Protein AF-A0A1H7IFD7-F1 (afdb_monomer_lite)

Secondary structure (DSSP, 8-state):
------PPPPP--SSHHHHHHHHHHHHHHHHHHHHHHHHHHHHHHHHHHHHHHHHHHHHHTTHHHHHHHHHHHHHHHHHHHHHHHHHT-TTSHHHHHHHHHHHHHHHHHHHHHTT-HHHHHHHHHHHHHH-HHHHHHHHHHHHHHHHHHHHHHGGGGS--------------------------

Foldseek 3Di:
DDDDDDDDDDDPPPPPPVVVVVVVVVVVVVVVVVVVCVVVVVVCVVVVVVVVVVVVVVCVVCLVVVLVVVLVVLLVVLVVLCVVLVVVPCPDPSNVVSNVVSVVSNVVSVVSVVPPVVVVVVVVVVVCVVCVVVVVVVVVVVVVVVVVVVVVVVVVPPPPPPDDDDDDDDDDDDDDDDDDDDDD

Radius of gyration: 36.53 Å; chains: 1; bounding box: 77×126×77 Å

pLDDT: mean 78.89, std 15.13, range [44.62, 97.25]

Sequence (184 aa):
MSVNKTTPPPSSTGQQHSDATASEMASDAKSAATSKASDLKSKAKSEASKLADQARSAADERVEDAKDYATDNIERTVEQIRDAGRQFGDDSYQAQAADYLASNLSQAADMIRRQDLGSLADDLTSFARRNPAVVLGGAALLGFAAARMLKASERSTADVRFESPTAGVSNTPYDRQIDRGYRS

Organism: NCBI:txid188906

Structure (mmCIF, N/CA/C/O backbone):
data_AF-A0A1H7IFD7-F1
#
_entry.id   AF-A0A1H7IFD7-F1
#
loop_
_atom_site.group_PDB
_atom_site.id
_atom_site.type_symbol
_atom_site.label_atom_id
_atom_site.label_alt_id
_atom_site.label_comp_id
_atom_site.label_asym_id
_atom_site.label_entity_id
_atom_site.label_seq_id
_atom_site.pdbx_PDB_ins_code
_atom_site.Cartn_x
_atom_site.Cartn_y
_atom_site.Cartn_z
_atom_site.occupancy
_atom_site.B_iso_or_equiv
_atom_site.auth_seq_id
_atom_site.auth_comp_id
_atom_site.auth_asym_id
_atom_site.auth_atom_id
_atom_site.pdbx_PDB_model_num
ATOM 1 N N . MET A 1 1 ? 6.110 -77.057 47.588 1.00 45.97 1 MET A N 1
ATOM 2 C CA . MET A 1 1 ? 5.807 -75.637 47.873 1.00 45.97 1 MET A CA 1
ATOM 3 C C . MET A 1 1 ? 6.960 -74.788 47.363 1.00 45.97 1 MET A C 1
ATOM 5 O O . MET A 1 1 ? 8.008 -74.783 47.991 1.00 45.97 1 MET A O 1
ATOM 9 N N . SER A 1 2 ? 6.777 -74.104 46.232 1.00 44.91 2 SER A N 1
ATOM 10 C CA . SER A 1 2 ? 7.685 -73.057 45.746 1.00 44.91 2 SER A CA 1
ATOM 11 C C . SER A 1 2 ? 6.818 -71.960 45.139 1.00 44.91 2 SER A C 1
ATOM 13 O O . SER A 1 2 ? 6.096 -72.198 44.176 1.00 44.91 2 SER A O 1
ATOM 15 N N . VAL A 1 3 ? 6.820 -70.792 45.772 1.00 53.97 3 VAL A N 1
ATOM 16 C CA . VAL A 1 3 ? 6.059 -69.613 45.355 1.00 53.97 3 VAL A CA 1
ATOM 17 C C . VAL A 1 3 ? 6.959 -68.737 44.489 1.00 53.97 3 VAL A C 1
ATOM 19 O O . VAL A 1 3 ? 7.965 -68.225 44.970 1.00 53.97 3 VAL A O 1
ATOM 22 N N . ASN A 1 4 ? 6.611 -68.563 43.214 1.00 44.62 4 ASN A N 1
ATOM 23 C CA . ASN A 1 4 ? 7.246 -67.561 42.362 1.00 44.62 4 ASN A CA 1
ATOM 24 C C . ASN A 1 4 ? 6.469 -66.243 42.509 1.00 44.62 4 ASN A C 1
ATOM 26 O O . ASN A 1 4 ? 5.286 -66.187 42.178 1.00 44.62 4 ASN A O 1
ATOM 30 N N . LYS A 1 5 ? 7.108 -65.196 43.046 1.00 53.00 5 LYS A N 1
ATOM 31 C CA . LYS A 1 5 ? 6.549 -63.837 43.080 1.00 53.00 5 LYS A CA 1
ATOM 32 C C . LYS A 1 5 ? 6.829 -63.163 41.740 1.00 53.00 5 LYS A C 1
ATOM 34 O O . LYS A 1 5 ? 7.955 -62.757 41.477 1.00 53.00 5 LYS A O 1
ATOM 39 N N . THR A 1 6 ? 5.798 -63.017 40.918 1.00 61.72 6 THR A N 1
ATOM 40 C CA . THR A 1 6 ? 5.839 -62.151 39.738 1.00 61.72 6 THR A CA 1
ATOM 41 C C . THR A 1 6 ? 5.606 -60.710 40.186 1.00 61.72 6 THR A C 1
ATOM 43 O O . THR A 1 6 ? 4.511 -60.346 40.610 1.00 61.72 6 THR A O 1
ATOM 46 N N . THR A 1 7 ? 6.659 -59.899 40.135 1.00 67.81 7 THR A N 1
ATOM 47 C CA . THR A 1 7 ? 6.603 -58.444 40.320 1.00 67.81 7 THR A CA 1
ATOM 48 C C . THR A 1 7 ? 5.849 -57.807 39.142 1.00 67.81 7 THR A C 1
ATOM 50 O O . THR A 1 7 ? 6.195 -58.109 37.998 1.00 67.81 7 THR A O 1
ATOM 53 N N . PRO A 1 8 ? 4.842 -56.940 39.363 1.00 64.44 8 PRO A N 1
ATOM 54 C CA . PRO A 1 8 ? 4.215 -56.189 38.277 1.00 64.44 8 PRO A CA 1
ATOM 55 C C . PRO A 1 8 ? 5.158 -55.084 37.759 1.00 64.44 8 PRO A C 1
ATOM 57 O O . PRO A 1 8 ? 5.923 -54.524 38.550 1.00 64.44 8 PRO A O 1
ATOM 60 N N . PRO A 1 9 ? 5.129 -54.741 36.456 1.00 63.84 9 PRO A N 1
ATOM 61 C CA . PRO A 1 9 ? 5.890 -53.607 35.936 1.00 63.84 9 PRO A CA 1
ATOM 62 C C . PRO A 1 9 ? 5.331 -52.279 36.487 1.00 63.84 9 PRO A C 1
ATOM 64 O O . PRO A 1 9 ? 4.130 -52.191 36.757 1.00 63.84 9 PRO A O 1
ATOM 67 N N . PRO A 1 10 ? 6.159 -51.232 36.653 1.00 55.16 10 PRO A N 1
ATOM 68 C CA . PRO A 1 10 ? 5.672 -49.922 37.070 1.00 55.16 10 PRO A CA 1
ATOM 69 C C . PRO A 1 10 ? 4.808 -49.288 35.969 1.00 55.16 10 PRO A C 1
ATOM 71 O O . PRO A 1 10 ? 5.221 -49.192 34.814 1.00 55.16 10 PRO A O 1
ATOM 74 N N . SER A 1 11 ? 3.610 -48.832 36.336 1.00 54.00 11 SER A N 1
ATOM 75 C CA . SER A 1 11 ? 2.719 -48.059 35.469 1.00 54.00 11 SER A CA 1
ATOM 76 C C . SER A 1 11 ? 3.354 -46.716 35.091 1.00 54.00 11 SER A C 1
ATOM 78 O O . SER A 1 11 ? 3.717 -45.921 35.959 1.00 54.00 11 SER A O 1
ATOM 80 N N . SER A 1 12 ? 3.454 -46.433 33.792 1.00 52.81 12 SER A N 1
ATOM 81 C CA . SER A 1 12 ? 3.895 -45.148 33.242 1.00 52.81 12 SER A CA 1
ATOM 82 C C . SER A 1 12 ? 2.794 -44.080 33.365 1.00 52.81 12 SER A C 1
ATOM 84 O O . SER A 1 12 ? 2.140 -43.725 32.388 1.00 52.81 12 SER A O 1
ATOM 86 N N . THR A 1 13 ? 2.571 -43.554 34.570 1.00 56.91 13 THR A N 1
ATOM 87 C CA . THR A 1 13 ? 1.543 -42.523 34.856 1.00 56.91 13 THR A CA 1
ATOM 88 C C . THR A 1 13 ? 2.050 -41.079 34.644 1.00 56.91 13 THR A C 1
ATOM 90 O O . THR A 1 13 ? 1.391 -40.114 35.007 1.00 56.91 13 THR A O 1
ATOM 93 N N . GLY A 1 14 ? 3.222 -40.882 34.030 1.00 49.62 14 GLY A N 1
ATOM 94 C CA . GLY A 1 14 ? 3.881 -39.568 33.941 1.00 49.62 14 GLY A CA 1
ATOM 95 C C . GLY A 1 14 ? 3.556 -38.689 32.725 1.00 49.62 14 GLY A C 1
ATOM 96 O O . GLY A 1 14 ? 4.072 -37.582 32.664 1.00 49.62 14 GLY A O 1
ATOM 97 N N . GLN A 1 15 ? 2.758 -39.146 31.752 1.00 50.22 15 GLN A N 1
ATOM 98 C CA . GLN A 1 15 ? 2.621 -38.446 30.456 1.00 50.22 15 GLN A CA 1
ATOM 99 C C . GLN A 1 15 ? 1.252 -37.789 30.207 1.00 50.22 15 GLN A C 1
ATOM 101 O O . GLN A 1 15 ? 1.135 -36.982 29.299 1.00 50.22 15 GLN A O 1
ATOM 106 N N . GLN A 1 16 ? 0.222 -38.059 31.020 1.00 49.62 16 GLN A N 1
ATOM 107 C CA . GLN A 1 16 ? -1.129 -37.511 30.783 1.00 49.62 16 GLN A CA 1
ATOM 108 C C . GLN A 1 16 ? -1.397 -36.152 31.464 1.00 49.62 16 GLN A C 1
ATOM 110 O O . GLN A 1 16 ? -2.344 -35.465 31.102 1.00 49.62 16 GLN A O 1
ATOM 115 N N . HIS A 1 17 ? -0.573 -35.728 32.431 1.00 46.56 17 HIS A N 1
ATOM 116 C CA . HIS A 1 17 ? -0.773 -34.465 33.169 1.00 46.56 17 HIS A CA 1
ATOM 117 C C . HIS A 1 17 ? -0.030 -33.254 32.565 1.00 46.56 17 HIS A C 1
ATOM 119 O O . HIS A 1 17 ? -0.406 -32.108 32.822 1.00 46.56 17 HIS A O 1
ATOM 125 N N . SER A 1 18 ? 1.006 -33.479 31.753 1.00 54.22 18 SER A N 1
ATOM 126 C CA . SER A 1 18 ? 1.779 -32.413 31.096 1.00 54.22 18 SER A CA 1
ATOM 127 C C . SER A 1 18 ? 1.064 -31.812 29.883 1.00 54.22 18 SER A C 1
ATOM 129 O O . SER A 1 18 ? 1.175 -30.613 29.640 1.00 54.22 18 SER A O 1
ATOM 131 N N . ASP A 1 19 ? 0.288 -32.615 29.152 1.00 55.41 19 ASP A N 1
ATOM 132 C CA . ASP A 1 19 ? -0.437 -32.144 27.964 1.00 55.41 19 ASP A CA 1
ATOM 133 C C . ASP A 1 19 ? -1.653 -31.279 28.329 1.00 55.41 19 ASP A C 1
ATOM 135 O O . ASP A 1 19 ? -1.937 -30.289 27.653 1.00 55.41 19 ASP A O 1
ATOM 139 N N . ALA A 1 20 ? -2.331 -31.594 29.439 1.00 60.28 20 ALA A N 1
ATOM 140 C CA . ALA A 1 20 ? -3.459 -30.806 29.938 1.00 60.28 20 ALA A CA 1
ATOM 141 C C . ALA A 1 20 ? -3.020 -29.398 30.378 1.00 60.28 20 ALA A C 1
ATOM 143 O O . ALA A 1 20 ? -3.600 -28.403 29.954 1.00 60.28 20 ALA A O 1
ATOM 144 N N . THR A 1 21 ? -1.926 -29.302 31.140 1.00 67.62 21 THR A N 1
ATOM 145 C CA . THR A 1 21 ? -1.389 -28.022 31.636 1.00 67.62 21 THR A CA 1
ATOM 146 C C . THR A 1 21 ? -0.795 -27.147 30.527 1.00 67.62 21 THR A C 1
ATOM 148 O O . THR A 1 21 ? -0.981 -25.930 30.540 1.00 67.62 21 THR A O 1
ATOM 151 N N . ALA A 1 22 ? -0.138 -27.742 29.525 1.00 73.31 22 ALA A N 1
ATOM 152 C CA . ALA A 1 22 ? 0.359 -27.011 28.358 1.00 73.31 22 ALA A CA 1
ATOM 153 C C . ALA A 1 22 ? -0.779 -26.484 27.461 1.00 73.31 22 ALA A C 1
ATOM 155 O O . ALA A 1 22 ? -0.698 -25.368 26.943 1.00 73.31 22 ALA A O 1
ATOM 156 N N . SER A 1 23 ? -1.853 -27.263 27.298 1.00 76.25 23 SER A N 1
ATOM 157 C CA . SER A 1 23 ? -3.037 -26.852 26.538 1.00 76.25 23 SER A CA 1
ATOM 158 C C . SER A 1 23 ? -3.789 -25.702 27.218 1.00 76.25 23 SER A C 1
ATOM 160 O O . SER A 1 23 ? -4.186 -24.751 26.542 1.00 76.25 23 SER A O 1
ATOM 162 N N . GLU A 1 24 ? -3.906 -25.727 28.549 1.00 77.75 24 GLU A N 1
ATOM 163 C CA . GLU A 1 24 ? -4.545 -24.665 29.338 1.00 77.75 24 GLU A CA 1
ATOM 164 C C . GLU A 1 24 ? -3.778 -23.340 29.234 1.00 77.75 24 GLU A C 1
ATOM 166 O O . GLU A 1 24 ? -4.363 -22.321 28.858 1.00 77.75 24 GLU A O 1
ATOM 171 N N . MET A 1 25 ? -2.448 -23.373 29.412 1.00 77.31 25 MET A N 1
ATOM 172 C CA . MET A 1 25 ? -1.587 -22.194 29.240 1.00 77.31 25 MET A CA 1
ATOM 173 C C . MET A 1 25 ? -1.636 -21.633 27.815 1.00 77.31 25 MET A C 1
ATOM 175 O O . MET A 1 25 ? -1.639 -20.415 27.624 1.00 77.31 25 MET A O 1
ATOM 179 N N . ALA A 1 26 ? -1.692 -22.497 26.797 1.00 83.19 26 ALA A N 1
ATOM 180 C CA . ALA A 1 26 ? -1.849 -22.063 25.412 1.00 83.19 26 ALA A CA 1
ATOM 181 C C . ALA A 1 26 ? -3.225 -21.416 25.170 1.00 83.19 26 ALA A C 1
ATOM 183 O O . ALA A 1 26 ? -3.324 -20.438 24.423 1.00 83.19 26 ALA A O 1
ATOM 184 N N . SER A 1 27 ? -4.279 -21.923 25.814 1.00 85.62 27 SER A N 1
ATOM 185 C CA . SER A 1 27 ? -5.629 -21.359 25.732 1.00 85.62 27 SER A CA 1
ATOM 186 C C . SER A 1 27 ? -5.718 -19.984 26.402 1.00 85.62 27 SER A C 1
ATOM 188 O O . SER A 1 27 ? -6.304 -19.060 25.830 1.00 85.62 27 SER A O 1
ATOM 190 N N . ASP A 1 28 ? -5.046 -19.811 27.541 1.00 86.88 28 ASP A N 1
ATOM 191 C CA . ASP A 1 28 ? -4.992 -18.552 28.279 1.00 86.88 28 ASP A CA 1
ATOM 192 C C . ASP A 1 28 ? -4.164 -17.512 27.530 1.00 86.88 28 ASP A C 1
ATOM 194 O O . ASP A 1 28 ? -4.599 -16.372 27.354 1.00 86.88 28 ASP A O 1
ATOM 198 N N . ALA A 1 29 ? -3.006 -17.911 26.995 1.00 83.94 29 ALA A N 1
ATOM 199 C CA . ALA A 1 29 ? -2.173 -17.048 26.165 1.00 83.94 29 ALA A CA 1
ATOM 200 C C . ALA A 1 29 ? -2.914 -16.604 24.895 1.00 83.94 29 ALA A C 1
ATOM 202 O O . ALA A 1 29 ? -2.886 -15.424 24.536 1.00 83.94 29 ALA A O 1
ATOM 203 N N . LYS A 1 30 ? -3.633 -17.520 24.236 1.00 87.38 30 LYS A N 1
ATOM 204 C CA . LYS A 1 30 ? -4.460 -17.205 23.066 1.00 87.38 30 LYS A CA 1
ATOM 205 C C . LYS A 1 30 ? -5.623 -16.283 23.428 1.00 87.38 30 LYS A C 1
ATOM 207 O O . LYS A 1 30 ? -5.902 -15.349 22.675 1.00 87.38 30 LYS A O 1
ATOM 212 N N . SER A 1 31 ? -6.286 -16.509 24.557 1.00 86.56 31 SER A N 1
ATOM 213 C CA . SER A 1 31 ? -7.399 -15.675 25.023 1.00 86.56 31 SER A CA 1
ATOM 214 C C . SER A 1 31 ? -6.920 -14.271 25.380 1.00 86.56 31 SER A C 1
ATOM 216 O O . SER A 1 31 ? -7.481 -13.291 24.896 1.00 86.56 31 SER A O 1
ATOM 218 N N . ALA A 1 32 ? -5.810 -14.153 26.110 1.00 84.25 32 ALA A N 1
ATOM 219 C CA . ALA A 1 32 ? -5.186 -12.874 26.429 1.00 84.25 32 ALA A CA 1
ATOM 220 C C . ALA A 1 32 ? -4.723 -12.123 25.168 1.00 84.25 32 ALA A C 1
ATOM 222 O O . ALA A 1 32 ? -4.950 -10.916 25.046 1.00 84.25 32 ALA A O 1
ATOM 223 N N . ALA A 1 33 ? -4.118 -12.828 24.206 1.00 85.88 33 ALA A N 1
ATOM 224 C CA . ALA A 1 33 ? -3.723 -12.253 22.923 1.00 85.88 33 ALA A CA 1
ATOM 225 C C . ALA A 1 33 ? -4.939 -11.789 22.107 1.00 85.88 33 ALA A C 1
ATOM 227 O O . ALA A 1 33 ? -4.913 -10.700 21.540 1.00 85.88 33 ALA A O 1
ATOM 228 N N . THR A 1 34 ? -6.022 -12.569 22.094 1.00 88.31 34 THR A N 1
ATOM 229 C CA . THR A 1 34 ? -7.267 -12.231 21.385 1.00 88.31 34 THR A CA 1
ATOM 230 C C . THR A 1 34 ? -7.944 -11.008 22.003 1.00 88.31 34 THR A C 1
ATOM 232 O O . THR A 1 34 ? -8.345 -10.105 21.270 1.00 88.31 34 THR A O 1
ATOM 235 N N . SER A 1 35 ? -8.007 -10.922 23.334 1.00 86.69 35 SER A N 1
ATOM 236 C CA . SER A 1 35 ? -8.573 -9.767 24.041 1.00 86.69 35 SER A CA 1
ATOM 237 C C . SER A 1 35 ? -7.773 -8.494 23.771 1.00 86.69 35 SER A C 1
ATOM 239 O O . SER A 1 35 ? -8.336 -7.495 23.324 1.00 86.69 35 SER A O 1
ATOM 241 N N . LYS A 1 36 ? -6.440 -8.548 23.909 1.00 85.06 36 LYS A N 1
ATOM 242 C CA . LYS A 1 36 ? -5.574 -7.403 23.580 1.00 85.06 36 LYS A CA 1
ATOM 243 C C . LYS A 1 36 ? -5.670 -7.007 22.108 1.00 85.06 36 LYS A C 1
ATOM 245 O O . LYS A 1 36 ? -5.693 -5.817 21.798 1.00 85.06 36 LYS A O 1
ATOM 250 N N . ALA A 1 37 ? -5.748 -7.981 21.202 1.00 87.94 37 ALA A N 1
ATOM 251 C CA . ALA A 1 37 ? -5.931 -7.721 19.780 1.00 87.94 37 ALA A CA 1
ATOM 252 C C . ALA A 1 37 ? -7.287 -7.062 19.490 1.00 87.94 37 ALA A C 1
ATOM 254 O O . ALA A 1 37 ? -7.350 -6.174 18.646 1.00 87.94 37 ALA A O 1
ATOM 255 N N . SER A 1 38 ? -8.356 -7.443 20.194 1.00 87.25 38 SER A N 1
ATOM 256 C CA . SER A 1 38 ? -9.688 -6.845 20.048 1.00 87.25 38 SER A CA 1
ATOM 257 C C . SER A 1 38 ? -9.722 -5.379 20.495 1.00 87.25 38 SER A C 1
ATOM 259 O O . SER A 1 38 ? -10.228 -4.515 19.768 1.00 87.25 38 SER A O 1
ATOM 261 N N . ASP A 1 39 ? -9.121 -5.074 21.646 1.00 88.56 39 ASP A N 1
ATOM 262 C CA . ASP A 1 39 ? -9.031 -3.704 22.161 1.00 88.56 39 ASP A CA 1
ATOM 263 C C . ASP A 1 39 ? -8.184 -2.820 21.244 1.00 88.56 39 ASP A C 1
ATOM 265 O O . ASP A 1 39 ? -8.573 -1.701 20.890 1.00 88.56 39 ASP A O 1
ATOM 269 N N . LEU A 1 40 ? -7.034 -3.345 20.810 1.00 90.56 40 LEU A N 1
ATOM 270 C CA . LEU A 1 40 ? -6.141 -2.643 19.899 1.00 90.56 40 LEU A CA 1
ATOM 271 C C . LEU A 1 40 ? -6.800 -2.431 18.537 1.00 90.56 40 LEU A C 1
ATOM 273 O O . LEU A 1 40 ? -6.728 -1.333 17.997 1.00 90.56 40 LEU A O 1
ATOM 277 N N . LYS A 1 41 ? -7.508 -3.435 18.012 1.00 89.81 41 LYS A N 1
ATOM 278 C CA . LYS A 1 41 ? -8.274 -3.332 16.766 1.00 89.81 41 LYS A CA 1
ATOM 279 C C . LYS A 1 41 ? -9.350 -2.258 16.857 1.00 89.81 41 LYS A C 1
ATOM 281 O O . LYS A 1 41 ? -9.520 -1.506 15.905 1.00 89.81 41 LYS A O 1
ATOM 286 N N . SER A 1 42 ? -10.064 -2.167 17.976 1.00 89.00 42 SER A N 1
ATOM 287 C CA . SER A 1 42 ? -11.133 -1.176 18.156 1.00 89.00 42 SER A CA 1
ATOM 288 C C . SER A 1 42 ? -10.581 0.250 18.186 1.00 89.00 42 SER A C 1
ATOM 290 O O . SER A 1 42 ? -11.082 1.122 17.475 1.00 89.00 42 SER A O 1
ATOM 292 N N . LYS A 1 43 ? -9.489 0.473 18.929 1.00 90.19 43 LYS A N 1
ATOM 293 C CA . LYS A 1 43 ? -8.786 1.766 18.959 1.00 90.19 43 LYS A CA 1
ATOM 294 C C . LYS A 1 43 ? -8.177 2.116 17.602 1.00 90.19 43 LYS A C 1
ATOM 296 O O . LYS A 1 43 ? -8.407 3.209 17.095 1.00 90.19 43 LYS A O 1
ATOM 301 N N . ALA A 1 44 ? -7.468 1.168 16.989 1.00 91.06 44 ALA A N 1
ATOM 302 C CA . ALA A 1 44 ? -6.858 1.341 15.676 1.00 91.06 44 ALA A CA 1
ATOM 303 C C . ALA A 1 44 ? -7.908 1.645 14.605 1.00 91.06 44 ALA A C 1
ATOM 305 O O . ALA A 1 44 ? -7.688 2.524 13.785 1.00 91.06 44 ALA A O 1
ATOM 306 N N . LYS A 1 45 ? -9.071 0.982 14.637 1.00 91.19 45 LYS A N 1
ATOM 307 C CA . LYS A 1 45 ? -10.170 1.249 13.704 1.00 91.19 45 LYS A CA 1
ATOM 308 C C . LYS A 1 45 ? -10.699 2.675 13.844 1.00 91.19 45 LYS A C 1
ATOM 310 O O . LYS A 1 45 ? -10.878 3.337 12.833 1.00 91.19 45 LYS A O 1
ATOM 315 N N . SER A 1 46 ? -10.929 3.147 15.071 1.00 91.25 46 SER A N 1
ATOM 316 C CA . SER A 1 46 ? -11.415 4.512 15.312 1.00 91.25 46 SER A CA 1
ATOM 317 C C . SER A 1 46 ? -10.436 5.570 14.796 1.00 91.25 46 SER A C 1
ATOM 319 O O . SER A 1 46 ? -10.844 6.511 14.122 1.00 91.25 46 SER A O 1
ATOM 321 N N . GLU A 1 47 ? -9.147 5.425 15.099 1.00 93.12 47 GLU A N 1
ATOM 322 C CA . GLU A 1 47 ? -8.125 6.375 14.641 1.00 93.12 47 GLU A CA 1
ATOM 323 C C . GLU A 1 47 ? -7.896 6.284 13.127 1.00 93.12 47 GLU A C 1
ATOM 325 O O . GLU A 1 47 ? -7.823 7.308 12.450 1.00 93.12 47 GLU A O 1
ATOM 330 N N . ALA A 1 48 ? -7.882 5.070 12.570 1.00 91.00 48 ALA A N 1
ATOM 331 C CA . ALA A 1 48 ? -7.775 4.861 11.131 1.00 91.00 48 ALA A CA 1
ATOM 332 C C . ALA A 1 48 ? -8.962 5.464 10.371 1.00 91.00 48 ALA A C 1
ATOM 334 O O . ALA A 1 48 ? -8.744 6.056 9.322 1.00 91.00 48 ALA A O 1
ATOM 335 N N . SER A 1 49 ? -10.193 5.361 10.889 1.00 91.50 49 SER A N 1
ATOM 336 C CA . SER A 1 49 ? -11.366 6.007 10.285 1.00 91.50 49 SER A CA 1
ATOM 337 C C . SER A 1 49 ? -11.198 7.523 10.214 1.00 91.50 49 SER A C 1
ATOM 339 O O . SER A 1 49 ? -11.309 8.0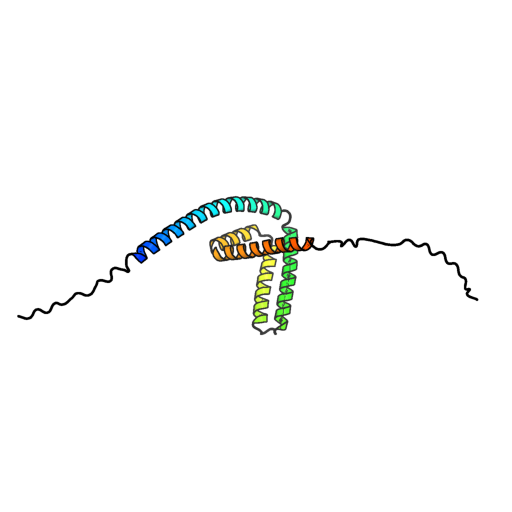85 9.132 1.00 91.50 49 SER A O 1
ATOM 341 N N . LYS A 1 50 ? -10.836 8.177 11.326 1.00 91.81 50 LYS A N 1
ATOM 342 C CA . LYS A 1 50 ? -10.630 9.637 11.350 1.00 91.81 50 LYS A CA 1
ATOM 343 C C . LYS A 1 50 ? -9.537 10.080 10.379 1.00 91.81 50 LYS A C 1
ATOM 345 O O . LYS A 1 50 ? -9.690 11.090 9.697 1.00 91.81 50 LYS A O 1
ATOM 350 N N . LEU A 1 51 ? -8.431 9.336 10.332 1.00 92.94 51 LEU A N 1
ATOM 351 C CA . LEU A 1 51 ? -7.331 9.625 9.419 1.00 92.94 51 LEU A CA 1
ATOM 352 C C . LEU A 1 51 ? -7.742 9.403 7.959 1.00 92.94 51 LEU A C 1
ATOM 354 O O . LEU A 1 51 ? -7.391 10.207 7.104 1.00 92.94 51 LEU A O 1
ATOM 358 N N . ALA A 1 52 ? -8.501 8.343 7.675 1.00 89.62 52 ALA A N 1
ATOM 359 C CA . ALA A 1 52 ? -9.014 8.063 6.340 1.00 89.62 52 ALA A CA 1
ATOM 360 C C . ALA A 1 52 ? -9.974 9.159 5.861 1.00 89.62 52 ALA A C 1
ATOM 362 O O . ALA A 1 52 ? -9.885 9.564 4.706 1.00 89.62 52 ALA A O 1
ATOM 363 N N . ASP A 1 53 ? -10.840 9.671 6.738 1.00 89.50 53 ASP A N 1
ATOM 364 C CA . ASP A 1 53 ? -11.750 10.773 6.413 1.00 89.50 53 ASP A CA 1
ATOM 365 C C . ASP A 1 53 ? -10.970 12.054 6.075 1.00 89.50 53 ASP A C 1
ATOM 367 O O . ASP A 1 53 ? -11.236 12.695 5.061 1.00 89.50 53 ASP A O 1
ATOM 371 N N . GLN A 1 54 ? -9.942 12.389 6.863 1.00 89.00 54 GLN A N 1
ATOM 372 C CA . GLN A 1 54 ? -9.063 13.534 6.583 1.00 89.00 54 GLN A CA 1
ATOM 373 C C . GLN A 1 54 ? -8.273 13.357 5.281 1.00 89.00 54 GLN A C 1
ATOM 375 O O . GLN A 1 54 ? -8.149 14.296 4.496 1.00 89.00 54 GLN A O 1
ATOM 380 N N . ALA A 1 55 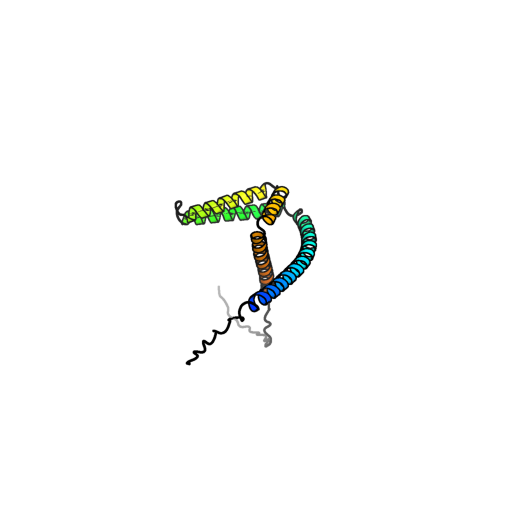? -7.749 12.153 5.043 1.00 88.12 55 ALA A N 1
ATOM 381 C CA . ALA A 1 55 ? -7.003 11.834 3.835 1.00 88.12 55 ALA A CA 1
ATOM 382 C C . ALA A 1 55 ? -7.885 11.920 2.584 1.00 88.12 55 ALA A C 1
ATOM 384 O O . ALA A 1 55 ? -7.417 12.424 1.570 1.00 88.12 55 ALA A O 1
ATOM 385 N N . ARG A 1 56 ? -9.150 11.477 2.654 1.00 84.69 56 ARG A N 1
ATOM 386 C CA . ARG A 1 56 ? -10.116 11.612 1.551 1.00 84.69 56 ARG A CA 1
ATOM 387 C C . ARG A 1 56 ? -10.331 13.075 1.183 1.00 84.69 56 ARG A C 1
ATOM 389 O O . ARG A 1 56 ? -10.102 13.431 0.034 1.00 84.69 56 ARG A O 1
ATOM 396 N N . SER A 1 57 ? -10.639 13.927 2.161 1.00 84.88 57 SER A N 1
ATOM 397 C CA . SER A 1 57 ? -10.840 15.359 1.909 1.00 84.88 57 SER A CA 1
ATOM 398 C C . SER A 1 57 ? -9.605 16.037 1.306 1.00 84.88 57 SER A C 1
ATOM 400 O O . SER A 1 57 ? -9.733 16.867 0.415 1.00 84.88 57 SER A O 1
ATOM 402 N N . ALA A 1 58 ? -8.401 15.679 1.764 1.00 82.31 58 ALA A N 1
ATOM 403 C CA . ALA A 1 58 ? -7.157 16.239 1.232 1.00 82.31 58 ALA A CA 1
ATOM 404 C C . ALA A 1 58 ? -6.783 15.691 -0.159 1.00 82.31 58 ALA A C 1
ATOM 406 O O . ALA A 1 58 ? -6.106 16.375 -0.932 1.00 82.31 58 ALA A O 1
ATOM 407 N N . ALA A 1 59 ? -7.180 14.451 -0.459 1.00 81.31 59 ALA A N 1
ATOM 408 C CA . ALA A 1 59 ? -6.933 13.806 -1.741 1.00 81.31 59 ALA A CA 1
ATOM 409 C C . ALA A 1 59 ? -7.840 14.375 -2.833 1.00 81.31 59 ALA A C 1
ATOM 411 O O . ALA A 1 59 ? -7.343 14.636 -3.924 1.00 81.31 59 ALA A O 1
ATOM 412 N N . ASP A 1 60 ? -9.118 14.629 -2.539 1.00 79.62 60 ASP A N 1
ATOM 413 C CA . ASP A 1 60 ? -10.086 15.139 -3.521 1.00 79.62 60 ASP A CA 1
ATOM 414 C C . ASP A 1 60 ? -9.598 16.424 -4.221 1.00 79.62 60 ASP A C 1
ATOM 416 O O . ASP A 1 60 ? -9.832 16.603 -5.412 1.00 79.62 60 ASP A O 1
ATOM 420 N N . GLU A 1 61 ? -8.827 17.270 -3.530 1.00 78.12 61 GLU A N 1
ATOM 421 C CA . GLU A 1 61 ? -8.249 18.506 -4.084 1.00 78.12 61 GLU A CA 1
ATOM 422 C C . GLU A 1 61 ? -7.051 18.297 -5.032 1.00 78.12 61 GLU A C 1
ATOM 424 O O . GLU A 1 61 ? -6.667 19.226 -5.737 1.00 78.12 61 GLU A O 1
ATOM 429 N N . ARG A 1 62 ? -6.406 17.123 -5.021 1.00 80.88 62 ARG A N 1
ATOM 430 C CA . ARG A 1 62 ? -5.139 16.848 -5.742 1.00 80.88 62 ARG A CA 1
ATOM 431 C C . ARG A 1 62 ? -5.174 15.580 -6.593 1.00 80.88 62 ARG A C 1
ATOM 433 O O . ARG A 1 62 ? -4.147 15.156 -7.121 1.00 80.88 62 ARG A O 1
ATOM 440 N N . VAL A 1 63 ? -6.336 14.940 -6.696 1.00 83.94 63 VAL A N 1
ATOM 441 C CA . VAL A 1 63 ? -6.495 13.647 -7.367 1.00 83.94 63 VAL A CA 1
ATOM 442 C C . VAL A 1 63 ? -6.171 13.731 -8.857 1.00 83.94 63 VAL A C 1
ATOM 444 O O . VAL A 1 63 ? -5.571 12.794 -9.372 1.00 83.94 63 VAL A O 1
ATOM 447 N N . GLU A 1 64 ? -6.544 14.810 -9.546 1.00 81.38 64 GLU A N 1
ATOM 448 C CA . GLU A 1 64 ? -6.307 14.947 -10.993 1.00 81.38 64 GLU A CA 1
ATOM 449 C C . GLU A 1 64 ? -4.808 15.069 -11.305 1.00 81.38 64 GLU A C 1
ATOM 451 O O . GLU A 1 64 ? -4.268 14.231 -12.024 1.00 81.38 64 GLU A O 1
ATOM 456 N N . ASP A 1 65 ? -4.099 15.985 -10.642 1.00 85.12 65 ASP A N 1
ATOM 457 C CA . ASP A 1 65 ? -2.645 16.141 -10.808 1.00 85.12 65 ASP A CA 1
ATOM 458 C C . ASP A 1 65 ? -1.873 14.863 -10.438 1.00 85.12 65 ASP A C 1
ATOM 460 O O . ASP A 1 65 ? -0.904 14.473 -11.096 1.00 85.12 65 ASP A O 1
ATOM 464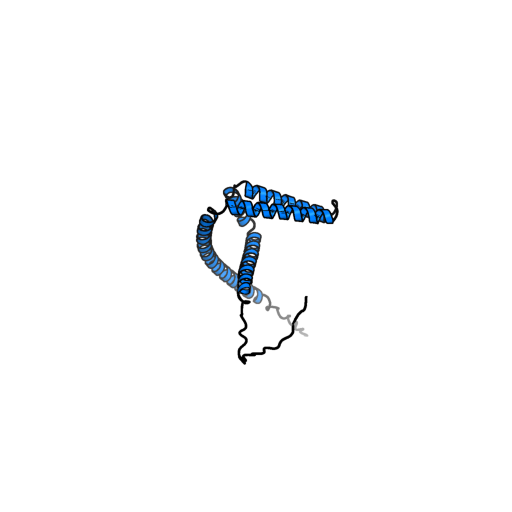 N N . ALA A 1 66 ? -2.305 14.179 -9.373 1.00 84.12 66 ALA A N 1
ATOM 465 C CA . ALA A 1 66 ? -1.690 12.931 -8.944 1.00 84.12 66 ALA A CA 1
ATOM 466 C C . ALA A 1 66 ? -1.912 11.795 -9.953 1.00 84.12 66 ALA A C 1
ATOM 468 O O . ALA A 1 66 ? -1.026 10.955 -10.120 1.00 84.12 66 ALA A O 1
ATOM 469 N N . LYS A 1 67 ? -3.071 11.757 -10.623 1.00 84.25 67 LYS A N 1
ATOM 470 C CA . LYS A 1 67 ? -3.382 10.762 -11.658 1.00 84.25 67 LYS A CA 1
ATOM 471 C C . LYS A 1 67 ? -2.513 10.939 -12.881 1.00 84.25 67 LYS A C 1
ATOM 473 O O . LYS A 1 67 ? -1.954 9.947 -13.344 1.00 84.25 67 LYS A O 1
ATOM 478 N N . ASP A 1 68 ? -2.376 12.166 -13.363 1.00 85.44 68 ASP A N 1
ATOM 479 C CA . ASP A 1 68 ? -1.570 12.450 -14.548 1.00 85.44 68 ASP A CA 1
ATOM 480 C C . ASP A 1 68 ? -0.099 12.128 -14.269 1.00 85.44 68 ASP A C 1
ATOM 482 O O . ASP A 1 68 ? 0.519 11.341 -14.986 1.00 85.44 68 ASP A O 1
ATOM 486 N N . TYR A 1 69 ? 0.430 12.590 -13.130 1.00 87.19 69 TYR A N 1
ATOM 487 C CA . TYR A 1 69 ? 1.793 12.258 -12.716 1.00 87.19 69 TYR A CA 1
ATOM 488 C C . TYR A 1 69 ? 2.012 10.746 -12.542 1.00 87.19 69 TYR A C 1
ATOM 490 O O . TYR A 1 69 ? 3.054 10.213 -12.932 1.00 87.19 69 TYR A O 1
ATOM 498 N N . ALA A 1 70 ? 1.062 10.025 -11.941 1.00 87.44 70 ALA A N 1
ATOM 499 C CA . ALA A 1 70 ? 1.181 8.581 -11.759 1.00 87.44 70 ALA A CA 1
ATOM 500 C C . ALA A 1 70 ? 1.129 7.832 -13.096 1.00 87.44 70 ALA A C 1
ATOM 502 O O . ALA A 1 70 ? 1.950 6.944 -13.322 1.00 87.44 70 ALA A O 1
ATOM 503 N N . THR A 1 71 ? 0.199 8.204 -13.976 1.00 88.75 71 THR A N 1
ATOM 504 C CA . THR A 1 71 ? 0.003 7.577 -15.290 1.00 88.75 71 THR A CA 1
ATOM 505 C C . THR A 1 71 ? 1.250 7.744 -16.151 1.00 88.75 71 THR A C 1
ATOM 507 O O . THR A 1 71 ? 1.792 6.745 -16.617 1.00 88.75 71 THR A O 1
ATOM 510 N N . ASP A 1 72 ? 1.799 8.958 -16.237 1.00 88.56 72 ASP A N 1
ATOM 511 C CA . ASP A 1 72 ? 3.015 9.244 -17.007 1.00 88.56 72 ASP A CA 1
ATOM 512 C C . ASP A 1 72 ? 4.221 8.417 -16.535 1.00 88.56 72 ASP A C 1
ATOM 514 O O . ASP A 1 72 ? 4.999 7.890 -17.333 1.00 88.56 72 ASP A O 1
ATOM 518 N N . ASN A 1 73 ? 4.410 8.290 -15.218 1.00 91.69 73 ASN A N 1
ATOM 519 C CA . ASN A 1 73 ? 5.515 7.502 -14.668 1.00 91.69 73 ASN A CA 1
ATOM 520 C C . ASN A 1 73 ? 5.316 6.000 -14.887 1.00 91.69 73 ASN A C 1
ATOM 522 O O . ASN A 1 73 ? 6.286 5.269 -15.119 1.00 91.69 73 ASN A O 1
ATOM 526 N N . ILE A 1 74 ? 4.067 5.539 -14.816 1.00 91.88 74 ILE A N 1
ATOM 527 C CA . ILE A 1 74 ? 3.713 4.157 -15.103 1.00 91.88 74 ILE A CA 1
ATOM 528 C C . ILE A 1 74 ? 3.999 3.836 -16.572 1.00 91.88 74 ILE A C 1
ATOM 530 O O . ILE A 1 74 ? 4.681 2.848 -16.832 1.00 91.88 74 ILE A O 1
ATOM 534 N N . GLU A 1 75 ? 3.559 4.670 -17.514 1.00 89.75 75 GLU A N 1
ATOM 535 C CA . GLU A 1 75 ? 3.796 4.476 -18.950 1.00 89.75 75 GLU A CA 1
ATOM 536 C C . GLU A 1 75 ? 5.296 4.385 -19.262 1.00 89.75 75 GLU A C 1
ATOM 538 O O . GLU A 1 75 ? 5.749 3.409 -19.860 1.00 89.75 75 GLU A O 1
ATOM 543 N N . ARG A 1 76 ? 6.104 5.307 -18.722 1.00 91.19 76 ARG A N 1
ATOM 544 C CA . ARG A 1 76 ? 7.573 5.263 -18.861 1.00 91.19 76 ARG A CA 1
ATOM 545 C C . ARG A 1 76 ? 8.189 3.990 -18.287 1.00 91.19 76 ARG A C 1
ATOM 547 O O . ARG A 1 76 ? 9.213 3.518 -18.776 1.00 91.19 76 ARG A O 1
ATOM 554 N N . THR A 1 77 ? 7.615 3.451 -17.216 1.00 94.12 77 THR A N 1
ATOM 555 C CA . THR A 1 77 ? 8.094 2.211 -16.591 1.00 94.12 77 THR A CA 1
ATOM 556 C C . THR A 1 77 ? 7.697 0.991 -17.419 1.00 94.12 77 THR A C 1
ATOM 558 O O . THR A 1 77 ? 8.510 0.089 -17.607 1.00 94.12 77 THR A O 1
ATOM 561 N N . VAL A 1 78 ? 6.473 0.969 -17.953 1.00 92.62 78 VAL A N 1
ATOM 562 C CA . VAL A 1 78 ? 5.984 -0.057 -18.886 1.00 92.62 78 VAL A CA 1
ATOM 563 C C . VAL A 1 78 ? 6.896 -0.141 -20.108 1.00 92.62 78 VAL A C 1
ATOM 565 O O . VAL A 1 78 ? 7.312 -1.238 -20.483 1.00 92.62 78 VAL A O 1
ATOM 568 N N . GLU A 1 79 ? 7.255 1.005 -20.688 1.00 90.06 79 GLU A N 1
ATOM 569 C CA . GLU A 1 79 ? 8.193 1.088 -21.810 1.00 90.06 79 GLU A CA 1
ATOM 570 C C . GLU A 1 79 ? 9.563 0.517 -21.436 1.00 90.06 79 GLU A C 1
ATOM 572 O O . GLU A 1 79 ? 10.047 -0.392 -22.103 1.00 90.06 79 GLU A O 1
ATOM 577 N N . GLN A 1 80 ? 10.144 0.941 -20.310 1.00 93.38 80 GLN A N 1
ATOM 578 C CA . GLN A 1 80 ? 11.430 0.413 -19.835 1.00 93.38 80 GLN A CA 1
ATOM 579 C C . GLN A 1 80 ? 11.409 -1.104 -19.604 1.00 93.38 80 GLN A C 1
ATOM 581 O O . GLN A 1 80 ? 12.373 -1.793 -19.936 1.00 93.38 80 GLN A O 1
ATOM 586 N N . ILE A 1 81 ? 10.317 -1.642 -19.054 1.00 90.75 81 ILE A N 1
ATOM 587 C CA . ILE A 1 81 ? 10.152 -3.085 -18.839 1.00 90.75 81 ILE A CA 1
ATOM 588 C C . ILE A 1 81 ? 10.092 -3.818 -20.179 1.00 90.75 81 ILE A C 1
ATOM 590 O O . ILE A 1 81 ? 10.768 -4.833 -20.350 1.00 90.75 81 ILE A O 1
ATOM 594 N N . ARG A 1 82 ? 9.322 -3.307 -21.146 1.00 86.38 82 ARG A N 1
ATOM 595 C CA . ARG A 1 82 ? 9.255 -3.889 -22.492 1.00 86.38 82 ARG A CA 1
ATOM 596 C C . ARG A 1 82 ? 10.606 -3.828 -23.191 1.00 86.38 82 ARG A C 1
ATOM 598 O O . ARG A 1 82 ? 11.007 -4.802 -23.819 1.00 86.38 82 ARG A O 1
ATOM 605 N N . ASP A 1 83 ? 11.316 -2.716 -23.073 1.00 88.81 83 ASP A N 1
ATOM 606 C CA . ASP A 1 83 ? 12.634 -2.506 -23.672 1.00 88.81 83 ASP A CA 1
ATOM 607 C C . ASP A 1 83 ? 13.686 -3.434 -23.062 1.00 88.81 83 ASP A C 1
ATOM 609 O O . ASP A 1 83 ? 14.510 -3.998 -23.781 1.00 88.81 83 ASP A O 1
ATOM 613 N N . ALA A 1 84 ? 13.634 -3.647 -21.747 1.00 88.19 84 ALA A N 1
ATOM 614 C CA . ALA A 1 84 ? 14.449 -4.642 -21.062 1.00 88.19 84 ALA A CA 1
ATOM 615 C C . ALA A 1 84 ? 14.093 -6.066 -21.511 1.00 88.19 84 ALA A C 1
ATOM 617 O O . ALA A 1 84 ? 14.988 -6.856 -21.785 1.00 88.19 84 ALA A O 1
ATOM 618 N N . GLY A 1 85 ? 12.802 -6.384 -21.651 1.00 85.06 85 GLY A N 1
ATOM 619 C CA . GLY A 1 85 ? 12.325 -7.680 -22.142 1.00 85.06 85 GLY A CA 1
ATOM 620 C C . GLY A 1 85 ? 12.858 -8.021 -23.534 1.00 85.06 85 GLY A C 1
ATOM 621 O O . GLY A 1 85 ? 13.395 -9.110 -23.731 1.00 85.06 85 GLY A O 1
ATOM 622 N N . ARG A 1 86 ? 12.806 -7.066 -24.473 1.00 84.50 86 ARG A N 1
ATOM 623 C CA . ARG A 1 86 ? 13.319 -7.243 -25.847 1.00 84.50 86 ARG A CA 1
ATOM 624 C C . ARG A 1 86 ? 14.825 -7.522 -25.899 1.00 84.50 86 ARG A C 1
ATOM 626 O O . ARG A 1 86 ? 15.292 -8.179 -26.825 1.00 84.50 86 ARG A O 1
ATOM 633 N N . GLN A 1 87 ? 15.593 -7.097 -24.892 1.00 85.12 87 GLN A N 1
ATOM 634 C CA . GLN A 1 87 ? 17.029 -7.407 -24.806 1.00 85.12 87 GLN A CA 1
ATOM 635 C C . GLN A 1 87 ? 17.312 -8.891 -24.522 1.00 85.12 87 GLN A C 1
ATOM 637 O O . GLN A 1 87 ? 18.404 -9.364 -24.829 1.00 85.12 87 GLN A O 1
ATOM 642 N N . PHE A 1 88 ? 16.348 -9.641 -23.978 1.00 81.31 88 PHE A N 1
ATOM 643 C CA . PHE A 1 88 ? 16.487 -11.078 -23.711 1.00 81.31 88 PHE A CA 1
ATOM 644 C C . PHE A 1 88 ? 16.084 -11.966 -24.905 1.00 81.31 88 PHE A C 1
ATOM 646 O O . PHE A 1 88 ? 16.209 -13.188 -24.820 1.00 81.31 88 PHE A O 1
ATOM 653 N N . GLY A 1 89 ? 15.658 -11.367 -26.024 1.00 76.12 89 GLY A N 1
ATOM 654 C CA . GLY A 1 89 ? 15.112 -12.057 -27.194 1.00 76.12 89 GLY A CA 1
ATOM 655 C C . GLY A 1 89 ? 13.613 -12.324 -27.047 1.00 76.12 89 GLY A C 1
ATOM 656 O O . GLY A 1 89 ? 13.159 -12.761 -25.986 1.00 76.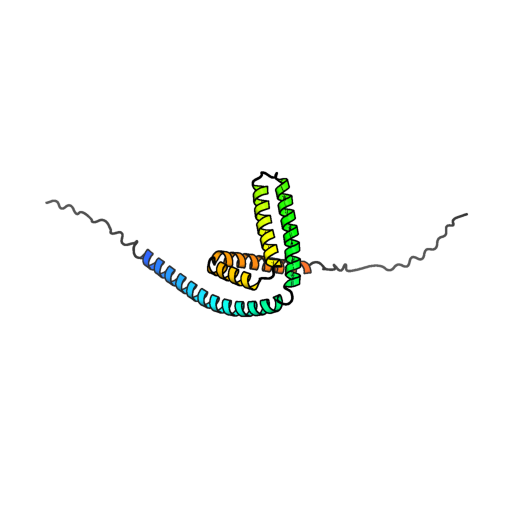12 89 GLY A O 1
ATOM 657 N N . ASP A 1 90 ? 12.851 -12.065 -28.112 1.00 74.19 90 ASP A N 1
ATOM 658 C CA . ASP A 1 90 ? 11.379 -12.004 -28.083 1.00 74.19 90 ASP A CA 1
ATOM 659 C C . ASP A 1 90 ? 10.702 -13.324 -27.656 1.00 74.19 90 ASP A C 1
ATOM 661 O O . ASP A 1 90 ? 9.638 -13.299 -27.042 1.00 74.19 90 ASP A O 1
ATOM 665 N N . ASP A 1 91 ? 11.351 -14.472 -27.881 1.00 80.12 91 ASP A N 1
ATOM 666 C CA . ASP A 1 91 ? 10.838 -15.797 -27.494 1.00 80.12 91 ASP A CA 1
ATOM 667 C C . ASP A 1 91 ? 11.245 -16.237 -26.075 1.00 80.12 91 ASP A C 1
ATOM 669 O O . ASP A 1 91 ? 10.887 -17.328 -25.619 1.00 80.12 91 ASP A O 1
ATOM 673 N N . SER A 1 92 ? 12.010 -15.417 -25.351 1.00 86.44 92 SER A N 1
ATOM 674 C CA . SER A 1 92 ? 12.464 -15.761 -24.005 1.00 86.44 92 SER A CA 1
ATOM 675 C C . SER A 1 92 ? 11.327 -15.690 -22.979 1.00 86.44 92 SER A C 1
ATOM 677 O O . SER A 1 92 ? 10.414 -14.864 -23.056 1.00 86.44 92 SER A O 1
ATOM 679 N N . TYR A 1 93 ? 11.407 -16.534 -21.949 1.00 86.88 93 TYR A N 1
ATOM 680 C CA . TYR A 1 93 ? 10.450 -16.522 -20.834 1.00 86.88 93 TYR A CA 1
ATOM 681 C C . TYR A 1 93 ? 10.445 -15.166 -20.106 1.00 86.88 93 TYR A C 1
ATOM 683 O O . TYR A 1 93 ? 9.432 -14.733 -19.562 1.00 86.88 93 TYR A O 1
ATOM 691 N N . GLN A 1 94 ? 11.589 -14.481 -20.116 1.00 88.00 94 GLN A N 1
ATOM 692 C CA . GLN A 1 94 ? 11.795 -13.154 -19.557 1.00 88.00 94 GLN A CA 1
ATOM 693 C C . GLN A 1 94 ? 11.065 -12.082 -20.368 1.00 88.00 94 GLN A C 1
ATOM 695 O O . GLN A 1 94 ? 10.423 -11.224 -19.768 1.00 88.00 94 GLN A O 1
ATOM 700 N N . ALA A 1 95 ? 11.111 -12.150 -21.703 1.00 86.06 95 ALA A N 1
ATOM 701 C CA . ALA A 1 95 ? 10.363 -11.243 -22.570 1.00 86.06 95 ALA A CA 1
ATOM 702 C C . ALA A 1 95 ? 8.848 -11.402 -22.368 1.00 86.06 95 ALA A C 1
ATOM 704 O O . ALA A 1 95 ? 8.146 -10.408 -22.196 1.00 86.06 95 ALA A O 1
ATOM 705 N N . GLN A 1 96 ? 8.355 -12.641 -22.270 1.00 87.75 96 GLN A N 1
ATOM 706 C CA . GLN A 1 96 ? 6.937 -12.916 -21.997 1.00 87.75 96 GLN A CA 1
ATOM 707 C C . GLN A 1 96 ? 6.506 -12.436 -20.605 1.00 87.75 96 GLN A C 1
ATOM 709 O O . GLN A 1 96 ? 5.440 -11.842 -20.449 1.00 87.75 96 GLN A O 1
ATOM 714 N N . ALA A 1 97 ? 7.337 -12.655 -19.583 1.00 91.00 97 ALA A N 1
ATOM 715 C CA . ALA A 1 97 ? 7.063 -12.171 -18.233 1.00 91.00 97 ALA A CA 1
ATOM 716 C C . ALA A 1 97 ? 7.070 -10.635 -18.163 1.00 91.00 97 ALA A C 1
ATOM 718 O O . ALA A 1 97 ? 6.211 -10.047 -17.504 1.00 91.00 97 ALA A O 1
ATOM 719 N N . ALA A 1 98 ? 8.010 -9.990 -18.858 1.00 90.12 98 ALA A N 1
ATOM 720 C CA . ALA A 1 98 ? 8.081 -8.540 -18.971 1.00 90.12 98 ALA A CA 1
ATOM 721 C C . ALA A 1 98 ? 6.841 -7.979 -19.677 1.00 90.12 98 ALA A C 1
ATOM 723 O O . ALA A 1 98 ? 6.244 -7.027 -19.180 1.00 90.12 98 ALA A O 1
ATOM 724 N N . ASP A 1 99 ? 6.405 -8.596 -20.778 1.00 88.94 99 ASP A N 1
ATOM 725 C CA . ASP A 1 99 ? 5.216 -8.163 -21.511 1.00 88.94 99 ASP A CA 1
ATOM 726 C C . ASP A 1 99 ? 3.923 -8.375 -20.711 1.00 88.94 99 ASP A C 1
ATOM 728 O O . ASP A 1 99 ? 3.050 -7.504 -20.692 1.00 88.94 99 ASP A O 1
ATOM 732 N N . TYR A 1 100 ? 3.827 -9.477 -19.961 1.00 91.12 100 TYR A N 1
ATOM 733 C CA . TYR A 1 100 ? 2.726 -9.699 -19.027 1.00 91.12 100 TYR A CA 1
ATOM 734 C C . TYR A 1 100 ? 2.688 -8.612 -17.948 1.00 91.12 100 TYR A C 1
ATOM 736 O O . TYR A 1 100 ? 1.632 -8.028 -17.696 1.00 91.12 100 TYR A O 1
ATOM 744 N N . LEU A 1 101 ? 3.828 -8.293 -17.326 1.00 92.94 101 LEU A N 1
ATOM 745 C CA . LEU A 1 101 ? 3.903 -7.219 -16.332 1.00 92.94 101 LEU A CA 1
ATOM 746 C C . LEU A 1 101 ? 3.504 -5.868 -16.934 1.00 92.94 101 LEU A C 1
ATOM 748 O O . LEU A 1 101 ? 2.661 -5.170 -16.372 1.00 92.94 101 LEU A O 1
ATOM 752 N N . ALA A 1 102 ? 4.083 -5.528 -18.083 1.00 91.31 102 ALA A N 1
ATOM 753 C CA . ALA A 1 102 ? 3.818 -4.304 -18.826 1.00 91.31 102 ALA A CA 1
ATOM 754 C C . ALA A 1 102 ? 2.326 -4.150 -19.158 1.00 91.31 102 ALA A C 1
ATOM 756 O O . ALA A 1 102 ? 1.743 -3.094 -18.923 1.00 91.31 102 ALA A O 1
ATOM 757 N N . SER A 1 103 ? 1.687 -5.221 -19.631 1.00 91.31 103 SER A N 1
ATOM 758 C CA . SER A 1 103 ? 0.269 -5.230 -20.007 1.00 91.31 103 SER A CA 1
ATOM 759 C C . SER A 1 103 ? -0.665 -5.052 -18.810 1.00 91.31 103 SER A C 1
ATOM 761 O O . SER A 1 103 ? -1.660 -4.330 -18.898 1.00 91.31 103 SER A O 1
ATOM 763 N N . ASN A 1 104 ? -0.352 -5.681 -17.674 1.00 92.44 104 ASN A N 1
ATOM 764 C CA . ASN A 1 104 ? -1.122 -5.496 -16.441 1.00 92.44 104 ASN A CA 1
ATOM 765 C C . ASN A 1 104 ? -0.963 -4.076 -15.888 1.00 92.44 104 ASN A C 1
ATOM 767 O O . ASN A 1 104 ? -1.927 -3.467 -15.428 1.00 92.44 104 ASN A O 1
ATOM 771 N N . LEU A 1 105 ? 0.252 -3.537 -15.959 1.00 91.25 105 LEU A N 1
ATOM 772 C CA . LEU A 1 105 ? 0.562 -2.210 -15.454 1.00 91.25 105 LEU A CA 1
ATOM 773 C C . LEU A 1 105 ? -0.056 -1.103 -16.333 1.00 91.25 105 LEU A C 1
ATOM 775 O O . LEU A 1 105 ? -0.590 -0.130 -15.805 1.00 91.25 105 LEU A O 1
ATOM 779 N N . SER A 1 106 ? -0.084 -1.298 -17.654 1.00 89.19 106 SER A N 1
ATOM 780 C CA . SER A 1 106 ? -0.801 -0.425 -18.590 1.00 89.19 106 SER A CA 1
ATOM 781 C C . SER A 1 106 ? -2.307 -0.422 -18.318 1.00 89.19 106 SER A C 1
ATOM 783 O O . SER A 1 106 ? -2.887 0.649 -18.184 1.00 89.19 106 SER A O 1
ATOM 785 N N . GLN A 1 107 ? -2.933 -1.590 -18.121 1.00 87.94 107 GLN A N 1
ATOM 786 C CA . GLN A 1 107 ? -4.348 -1.665 -17.728 1.00 87.94 107 GLN A CA 1
ATOM 787 C C . GLN A 1 107 ? -4.640 -0.924 -16.418 1.00 87.94 107 GLN A C 1
ATOM 789 O O . GLN A 1 107 ? -5.680 -0.278 -16.302 1.00 87.94 107 GLN A O 1
ATOM 794 N N . ALA A 1 108 ? -3.727 -0.983 -15.447 1.00 87.25 108 ALA A N 1
ATOM 795 C CA . ALA A 1 108 ? -3.874 -0.257 -14.190 1.00 87.25 108 ALA A CA 1
ATOM 796 C C . ALA A 1 108 ? -3.816 1.269 -14.387 1.00 87.25 108 ALA A C 1
ATOM 798 O O . ALA A 1 108 ? -4.669 1.978 -13.856 1.00 87.25 108 ALA A O 1
ATOM 799 N N . ALA A 1 109 ? -2.865 1.775 -15.179 1.00 87.69 109 ALA A N 1
ATOM 800 C CA . ALA A 1 109 ? -2.798 3.192 -15.563 1.00 87.69 109 ALA A CA 1
ATOM 801 C C . ALA A 1 109 ? -4.097 3.660 -16.241 1.00 87.69 109 ALA A C 1
ATOM 803 O O . ALA A 1 109 ? -4.667 4.695 -15.902 1.00 87.69 109 ALA A O 1
ATOM 804 N N . ASP A 1 110 ? -4.625 2.828 -17.128 1.00 85.56 110 ASP A N 1
ATOM 805 C CA . ASP A 1 110 ? -5.865 3.069 -17.851 1.00 85.56 110 ASP A CA 1
ATOM 806 C C . ASP A 1 110 ? -7.096 3.151 -16.922 1.00 85.56 110 ASP A C 1
ATOM 808 O O . ASP A 1 110 ? -7.991 3.976 -17.122 1.00 85.56 110 ASP A O 1
ATOM 812 N N . MET A 1 111 ? -7.144 2.320 -15.874 1.00 83.12 111 MET A N 1
ATOM 813 C CA . MET A 1 111 ? -8.171 2.394 -14.824 1.00 83.12 111 MET A CA 1
ATOM 814 C C . MET A 1 111 ? -8.040 3.666 -13.977 1.00 83.12 111 MET A C 1
ATOM 816 O O . MET A 1 111 ? -9.049 4.294 -13.656 1.00 83.12 111 MET A O 1
ATOM 820 N N . ILE A 1 112 ? -6.810 4.074 -13.648 1.00 85.56 112 ILE A N 1
ATOM 821 C CA . ILE A 1 112 ? -6.521 5.302 -12.888 1.00 85.56 112 ILE A CA 1
ATOM 822 C C . ILE A 1 112 ? -6.977 6.540 -13.675 1.00 85.56 112 ILE A C 1
ATOM 824 O O . ILE A 1 112 ? -7.631 7.426 -13.114 1.00 85.56 112 ILE A O 1
ATOM 828 N N . ARG A 1 113 ? -6.704 6.560 -14.985 1.00 82.56 113 ARG A N 1
ATOM 829 C CA . ARG A 1 113 ? -7.090 7.632 -15.909 1.00 82.56 113 ARG A CA 1
ATOM 830 C C . ARG A 1 113 ? -8.602 7.749 -16.100 1.00 82.56 113 ARG A C 1
ATOM 832 O O . ARG A 1 113 ? -9.118 8.853 -16.235 1.00 82.56 113 ARG A O 1
ATOM 839 N N . ARG A 1 114 ? -9.334 6.629 -16.088 1.00 79.75 114 ARG A N 1
ATOM 840 C CA . ARG A 1 114 ? -10.795 6.598 -16.309 1.00 79.75 114 ARG A CA 1
ATOM 841 C C . ARG A 1 114 ? -11.647 7.051 -15.108 1.00 79.75 114 ARG A C 1
ATOM 843 O O . ARG A 1 114 ? -12.866 7.002 -15.196 1.00 79.75 114 ARG A O 1
ATOM 850 N N . GLN A 1 115 ? -11.027 7.563 -14.038 1.00 66.06 115 GLN A N 1
ATOM 851 C CA . GLN A 1 115 ? -11.678 8.275 -12.925 1.00 66.06 115 GLN A CA 1
ATOM 852 C C . GLN A 1 115 ? -12.897 7.555 -12.324 1.00 66.06 115 GLN A C 1
ATOM 854 O O . GLN A 1 115 ? -13.913 8.188 -12.061 1.00 66.06 115 GLN A O 1
ATOM 859 N N . ASP A 1 116 ? -12.785 6.263 -12.018 1.00 71.38 116 ASP A N 1
ATOM 860 C CA . ASP A 1 116 ? -13.795 5.578 -11.201 1.00 71.38 116 ASP A CA 1
ATOM 861 C C . ASP A 1 116 ? -13.182 5.063 -9.893 1.00 71.38 116 ASP A C 1
ATOM 863 O O . ASP A 1 116 ? -13.039 3.874 -9.622 1.00 71.38 116 ASP A O 1
ATOM 867 N N . LEU A 1 117 ? -12.731 6.018 -9.074 1.00 71.50 117 LEU A N 1
ATOM 868 C CA . LEU A 1 117 ? -12.121 5.727 -7.773 1.00 71.50 117 LEU A CA 1
ATOM 869 C C . LEU A 1 117 ? -13.139 5.158 -6.776 1.00 71.50 117 LEU A C 1
ATOM 871 O O . LEU A 1 117 ? -12.753 4.466 -5.835 1.00 71.50 117 LEU A O 1
ATOM 875 N N . GLY A 1 118 ? -14.428 5.454 -6.976 1.00 75.38 118 GLY A N 1
ATOM 876 C CA . GLY A 1 118 ? -15.515 4.961 -6.136 1.00 75.38 118 GLY A CA 1
ATOM 877 C C . GLY A 1 118 ? -15.699 3.455 -6.280 1.00 75.38 118 GLY A C 1
ATOM 878 O O . GLY A 1 118 ? -15.693 2.749 -5.271 1.00 75.38 118 GLY A O 1
ATOM 879 N N . SER A 1 119 ? -15.792 2.958 -7.517 1.00 79.31 119 SER A N 1
ATOM 880 C CA . SER A 1 119 ? -15.875 1.515 -7.777 1.00 79.31 119 SER A CA 1
ATOM 881 C C . SER A 1 119 ? -14.580 0.794 -7.398 1.00 79.31 119 SER A C 1
ATOM 883 O O . SER A 1 119 ? -14.628 -0.235 -6.725 1.00 79.31 119 SER A O 1
ATOM 885 N N . LEU A 1 120 ? -13.417 1.389 -7.687 1.00 82.06 120 LEU A N 1
ATOM 886 C CA . LEU A 1 120 ? -12.123 0.804 -7.329 1.00 82.06 120 LEU A CA 1
ATOM 887 C C . LEU A 1 120 ? -11.937 0.656 -5.807 1.00 82.06 120 LEU A C 1
ATOM 889 O O . LEU A 1 120 ? -11.381 -0.338 -5.336 1.00 82.06 120 LEU A O 1
ATOM 893 N N . ALA A 1 121 ? -12.409 1.624 -5.016 1.00 84.25 121 ALA A N 1
ATOM 894 C CA . ALA A 1 121 ? -12.361 1.546 -3.557 1.00 84.25 121 ALA A CA 1
ATOM 895 C C . ALA A 1 121 ? -13.270 0.441 -2.996 1.00 84.25 121 ALA A C 1
ATOM 897 O O . ALA A 1 121 ? -12.920 -0.194 -1.991 1.00 84.25 121 ALA A O 1
ATOM 898 N N . ASP A 1 122 ? -14.420 0.204 -3.626 1.00 87.00 122 ASP A N 1
ATOM 899 C CA . ASP A 1 122 ? -15.345 -0.854 -3.221 1.00 87.00 122 ASP A CA 1
ATOM 900 C C . ASP A 1 122 ? -14.775 -2.243 -3.555 1.00 87.00 122 ASP A C 1
ATOM 902 O O . ASP A 1 122 ? -14.715 -3.124 -2.687 1.00 87.00 122 ASP A O 1
ATOM 906 N N . ASP A 1 123 ? -14.201 -2.400 -4.750 1.00 89.25 123 ASP A N 1
ATOM 907 C CA . ASP A 1 123 ? -13.501 -3.618 -5.170 1.00 89.25 123 ASP A CA 1
ATOM 908 C C . ASP A 1 123 ? -12.297 -3.923 -4.274 1.00 89.25 123 ASP A C 1
ATOM 910 O O . ASP A 1 123 ? -12.112 -5.057 -3.814 1.00 89.25 123 ASP A O 1
ATOM 914 N N . LEU A 1 124 ? -11.506 -2.899 -3.940 1.00 89.69 124 LEU A N 1
ATOM 915 C CA . LEU A 1 124 ? -10.372 -3.033 -3.031 1.00 89.69 124 LEU A CA 1
ATOM 916 C C . LEU A 1 124 ? -10.828 -3.423 -1.619 1.00 89.69 124 LEU A C 1
ATOM 918 O O . LEU A 1 124 ? -10.187 -4.249 -0.965 1.00 89.69 124 LEU A O 1
ATOM 922 N N . THR A 1 125 ? -11.957 -2.884 -1.153 1.00 90.88 125 THR A N 1
ATOM 923 C CA . THR A 1 125 ? -12.550 -3.250 0.142 1.00 90.88 125 THR A CA 1
ATOM 924 C C . THR A 1 125 ? -13.007 -4.709 0.145 1.00 90.88 125 THR A C 1
ATOM 926 O O . THR A 1 125 ? -12.758 -5.436 1.115 1.00 90.88 125 THR A O 1
ATOM 929 N N . SER A 1 126 ? -13.642 -5.168 -0.935 1.00 94.62 126 SER A N 1
ATOM 930 C CA . SER A 1 126 ? -14.039 -6.567 -1.111 1.00 94.62 126 SER A CA 1
ATOM 931 C C . SER A 1 126 ? -12.822 -7.500 -1.115 1.00 94.62 126 SER A C 1
ATOM 933 O O . SER A 1 126 ? -12.774 -8.480 -0.360 1.00 94.62 126 SER A O 1
ATOM 935 N N . PHE A 1 127 ? -11.777 -7.150 -1.872 1.00 94.81 127 PHE A N 1
ATOM 936 C CA . PHE A 1 127 ? -10.514 -7.887 -1.900 1.00 94.81 127 PHE A CA 1
ATOM 937 C C . PHE A 1 127 ? -9.851 -7.951 -0.519 1.00 94.81 127 PHE A C 1
ATOM 939 O O . PHE A 1 127 ? -9.420 -9.024 -0.087 1.00 94.81 127 PHE A O 1
ATOM 946 N N . ALA A 1 128 ? -9.827 -6.832 0.208 1.00 92.81 128 ALA A N 1
ATOM 947 C CA . ALA A 1 128 ? -9.227 -6.745 1.531 1.00 92.81 128 ALA A CA 1
ATOM 948 C C . ALA A 1 128 ? -9.915 -7.653 2.556 1.00 92.81 128 ALA A C 1
ATOM 950 O O . ALA A 1 128 ? -9.252 -8.300 3.370 1.00 92.81 128 ALA A O 1
ATOM 951 N N . ARG A 1 129 ? -11.249 -7.745 2.492 1.00 94.56 129 ARG A N 1
ATOM 952 C CA . ARG A 1 129 ? -12.030 -8.666 3.331 1.00 94.56 129 ARG A CA 1
ATOM 953 C C . ARG A 1 129 ? -11.746 -10.127 3.003 1.00 94.56 129 ARG A C 1
ATOM 955 O O . ARG A 1 129 ? -11.795 -10.966 3.899 1.00 94.56 129 ARG A O 1
ATOM 962 N N . ARG A 1 130 ? -11.461 -10.430 1.736 1.00 97.00 130 ARG A N 1
ATOM 963 C CA . ARG A 1 130 ? -11.241 -11.796 1.250 1.00 97.00 130 ARG A CA 1
ATOM 964 C C . ARG A 1 130 ? -9.810 -12.285 1.470 1.00 97.00 130 ARG A C 1
ATOM 966 O O . ARG A 1 130 ? -9.614 -13.472 1.698 1.00 97.00 130 ARG A O 1
ATOM 973 N N . ASN A 1 131 ? -8.835 -11.376 1.459 1.00 97.00 131 ASN A N 1
ATOM 974 C CA . ASN A 1 131 ? -7.408 -11.683 1.576 1.00 97.00 131 ASN A CA 1
ATOM 975 C C . ASN A 1 131 ? -6.720 -10.846 2.676 1.00 97.00 131 ASN A C 1
ATOM 977 O O . ASN A 1 131 ? -5.817 -10.056 2.382 1.00 97.00 131 ASN A O 1
ATOM 981 N N . PRO A 1 132 ? -7.082 -11.024 3.962 1.00 91.94 132 PRO A N 1
ATOM 982 C CA . PRO A 1 132 ? -6.556 -10.196 5.050 1.00 91.94 132 PRO A CA 1
ATOM 983 C C . PRO A 1 132 ? -5.029 -10.288 5.206 1.00 91.94 132 PRO A C 1
ATOM 985 O O . PRO A 1 132 ? -4.390 -9.298 5.552 1.00 91.94 132 PRO A O 1
ATOM 988 N N . ALA A 1 133 ? -4.420 -11.443 4.911 1.00 96.38 133 ALA A N 1
ATOM 989 C CA . ALA A 1 133 ? -2.968 -11.620 4.991 1.00 96.38 133 ALA A CA 1
ATOM 990 C C . ALA A 1 133 ? -2.207 -10.744 3.979 1.00 96.38 133 ALA A C 1
ATOM 992 O O . ALA A 1 133 ? -1.190 -10.147 4.329 1.00 96.38 133 ALA A O 1
ATOM 993 N N . VAL A 1 134 ? -2.724 -10.622 2.750 1.00 96.06 134 VAL A N 1
ATOM 994 C CA . VAL A 1 134 ? -2.116 -9.797 1.693 1.00 96.06 134 VAL A CA 1
ATOM 995 C C . VAL A 1 134 ? -2.148 -8.326 2.091 1.00 96.06 134 VAL A C 1
ATOM 997 O O . VAL A 1 134 ? -1.145 -7.630 1.967 1.00 96.06 134 VAL A O 1
ATOM 1000 N N . VAL A 1 135 ? -3.274 -7.868 2.641 1.00 93.69 135 VAL A N 1
ATOM 1001 C CA . VAL A 1 135 ? -3.425 -6.481 3.100 1.00 93.69 135 VAL A CA 1
ATOM 1002 C C . VAL A 1 135 ? -2.483 -6.170 4.253 1.00 93.69 135 VAL A C 1
ATOM 1004 O O . VAL A 1 135 ? -1.806 -5.147 4.221 1.00 93.69 135 VAL A O 1
ATOM 1007 N N . LEU A 1 136 ? -2.408 -7.044 5.260 1.00 94.00 136 LEU A N 1
ATOM 1008 C CA . LEU A 1 136 ? -1.511 -6.841 6.400 1.00 94.00 136 LEU A CA 1
ATOM 1009 C C . LEU A 1 136 ? -0.040 -6.832 5.965 1.00 94.00 136 LEU A C 1
ATOM 1011 O O . LEU A 1 136 ? 0.718 -5.973 6.411 1.00 94.00 136 LEU A O 1
ATOM 1015 N N . GLY A 1 137 ? 0.350 -7.738 5.063 1.00 96.62 137 GLY A N 1
ATOM 1016 C CA . GLY A 1 137 ? 1.695 -7.763 4.489 1.00 96.62 137 GLY A CA 1
ATOM 1017 C C . GLY A 1 137 ? 2.008 -6.495 3.693 1.00 96.62 137 GLY A C 1
ATOM 1018 O O . GLY A 1 137 ? 3.036 -5.862 3.922 1.00 96.62 137 GLY A O 1
ATOM 1019 N N . GLY A 1 138 ? 1.094 -6.072 2.817 1.00 95.75 138 GLY A N 1
ATOM 1020 C CA . GLY A 1 138 ? 1.237 -4.847 2.031 1.00 95.75 138 GLY A CA 1
ATOM 1021 C C . GLY A 1 138 ? 1.333 -3.596 2.905 1.00 95.75 138 GLY A C 1
ATOM 1022 O O . GLY A 1 138 ? 2.237 -2.786 2.721 1.00 95.75 138 GLY A O 1
ATOM 1023 N N . ALA A 1 139 ? 0.467 -3.469 3.913 1.00 93.44 139 ALA A N 1
ATOM 1024 C CA . ALA A 1 139 ? 0.492 -2.352 4.854 1.00 93.44 139 ALA A CA 1
ATOM 1025 C C . ALA A 1 139 ? 1.798 -2.303 5.662 1.00 93.44 139 ALA A C 1
ATOM 1027 O O . ALA A 1 139 ? 2.347 -1.222 5.870 1.00 93.44 139 ALA A O 1
ATOM 1028 N N . ALA A 1 140 ? 2.328 -3.457 6.079 1.00 96.31 140 ALA A N 1
ATOM 1029 C CA . ALA A 1 140 ? 3.610 -3.525 6.773 1.00 96.31 140 ALA A CA 1
ATOM 1030 C C . ALA A 1 140 ? 4.770 -3.064 5.876 1.00 96.31 140 ALA A C 1
ATOM 1032 O O . ALA A 1 140 ? 5.603 -2.269 6.313 1.00 96.31 140 ALA A O 1
ATOM 1033 N N . LEU A 1 141 ? 4.802 -3.510 4.615 1.00 97.25 141 LEU A N 1
ATOM 1034 C CA . LEU A 1 141 ? 5.817 -3.092 3.643 1.00 97.25 141 LEU A CA 1
ATOM 1035 C C . LEU A 1 141 ? 5.730 -1.593 3.336 1.00 97.25 141 LEU A C 1
ATOM 1037 O O . LEU A 1 141 ? 6.750 -0.906 3.366 1.00 97.25 141 LEU A O 1
ATOM 1041 N N . LEU A 1 142 ? 4.522 -1.074 3.101 1.00 95.44 142 LEU A N 1
ATOM 1042 C CA . LEU A 1 142 ? 4.287 0.353 2.869 1.00 95.44 142 LEU A CA 1
ATOM 1043 C C . LEU A 1 142 ? 4.694 1.193 4.085 1.00 95.44 142 LEU A C 1
ATOM 1045 O O . LEU A 1 142 ? 5.393 2.193 3.934 1.00 95.44 142 LEU A O 1
ATOM 1049 N N . GLY A 1 143 ? 4.323 0.764 5.294 1.00 92.94 143 GLY A N 1
ATOM 1050 C CA . GLY A 1 143 ? 4.710 1.431 6.536 1.00 92.94 143 GLY A CA 1
ATOM 1051 C C . GLY A 1 143 ? 6.224 1.446 6.743 1.00 92.94 143 GLY A C 1
ATOM 1052 O O . GLY A 1 143 ? 6.788 2.478 7.104 1.00 92.94 143 GLY A O 1
ATOM 1053 N N . PHE A 1 144 ? 6.905 0.335 6.451 1.00 96.38 144 PHE A N 1
ATOM 1054 C CA . PHE A 1 144 ? 8.364 0.267 6.501 1.00 96.38 144 PHE A CA 1
ATOM 1055 C C . PHE A 1 144 ? 9.021 1.182 5.462 1.00 96.38 144 PHE A C 1
ATOM 1057 O O . PHE A 1 144 ? 9.956 1.906 5.799 1.00 96.38 144 PHE A O 1
ATOM 1064 N N . ALA A 1 145 ? 8.531 1.190 4.220 1.00 95.44 145 ALA A N 1
ATOM 1065 C CA . ALA A 1 145 ? 9.044 2.062 3.167 1.00 95.44 145 ALA A CA 1
ATOM 1066 C C . ALA A 1 145 ? 8.871 3.547 3.530 1.00 95.44 145 ALA A C 1
ATOM 1068 O O . ALA A 1 145 ? 9.825 4.320 3.426 1.00 95.44 145 ALA A O 1
ATOM 1069 N N . ALA A 1 146 ? 7.698 3.928 4.045 1.00 94.38 146 ALA A N 1
ATOM 1070 C CA . ALA A 1 146 ? 7.437 5.276 4.539 1.00 94.38 146 ALA A CA 1
ATOM 1071 C C . ALA A 1 146 ? 8.376 5.642 5.700 1.00 94.38 146 ALA A C 1
ATOM 1073 O O . ALA A 1 146 ? 9.037 6.680 5.660 1.00 94.38 146 ALA A O 1
ATOM 1074 N N . ALA A 1 147 ? 8.527 4.759 6.693 1.00 94.00 147 ALA A N 1
ATOM 1075 C CA . ALA A 1 147 ? 9.465 4.957 7.798 1.00 94.00 147 ALA A CA 1
ATOM 1076 C C . ALA A 1 147 ? 10.913 5.096 7.301 1.00 94.00 147 ALA A C 1
ATOM 1078 O O . ALA A 1 147 ? 11.675 5.930 7.792 1.00 94.00 147 ALA A O 1
ATOM 1079 N N . ARG A 1 148 ? 11.296 4.312 6.289 1.00 91.06 148 ARG A N 1
ATOM 1080 C CA . ARG A 1 148 ? 12.626 4.352 5.683 1.00 91.06 148 ARG A CA 1
ATOM 1081 C C . ARG A 1 148 ? 12.877 5.650 4.922 1.00 91.06 148 ARG A C 1
ATOM 1083 O O . ARG A 1 148 ? 14.014 6.126 4.960 1.00 91.06 148 ARG A O 1
ATOM 1090 N N . MET A 1 149 ? 11.864 6.206 4.256 1.00 93.19 149 MET A N 1
ATOM 1091 C CA . MET A 1 149 ? 11.939 7.498 3.569 1.00 93.19 149 MET A CA 1
ATOM 1092 C C . MET A 1 149 ? 12.036 8.651 4.569 1.00 93.19 149 MET A C 1
ATOM 1094 O O . MET A 1 149 ? 12.930 9.483 4.437 1.00 93.19 149 MET A O 1
ATOM 1098 N N . LEU A 1 150 ? 11.219 8.643 5.627 1.00 92.50 150 LEU A N 1
ATOM 1099 C CA . LEU A 1 150 ? 11.335 9.607 6.726 1.00 92.50 150 LEU A CA 1
ATOM 1100 C C . LEU A 1 150 ? 12.735 9.552 7.359 1.00 92.50 150 LEU A C 1
ATOM 1102 O O . LEU A 1 150 ? 13.392 10.580 7.510 1.00 92.50 150 LEU A O 1
ATOM 1106 N N . LYS A 1 151 ? 13.259 8.345 7.617 1.00 85.38 151 LYS A N 1
ATOM 1107 C CA . LYS A 1 151 ? 14.613 8.166 8.160 1.00 85.38 151 LYS A CA 1
ATOM 1108 C C . LYS A 1 151 ? 15.722 8.583 7.191 1.00 85.38 151 LYS A C 1
ATOM 1110 O O . LYS A 1 151 ? 16.795 8.994 7.629 1.00 85.38 151 LYS A O 1
ATOM 1115 N N . ALA A 1 152 ? 15.492 8.446 5.885 1.00 81.19 152 ALA A N 1
ATOM 1116 C CA . ALA A 1 152 ? 16.408 8.938 4.858 1.00 81.19 152 ALA A CA 1
ATOM 1117 C C . ALA A 1 152 ? 16.454 10.468 4.863 1.00 81.19 152 ALA A C 1
ATOM 1119 O O . ALA A 1 152 ? 17.538 11.040 4.804 1.00 81.19 152 ALA A O 1
ATOM 1120 N N . SER A 1 153 ? 15.289 11.105 4.995 1.00 75.75 153 SER A N 1
ATOM 1121 C CA . SER A 1 153 ? 15.151 12.560 5.004 1.00 75.75 153 SER A CA 1
ATOM 1122 C C . SER A 1 153 ? 15.879 13.209 6.183 1.00 75.75 153 SER A C 1
ATOM 1124 O O . SER A 1 153 ? 16.444 14.284 6.021 1.00 75.75 153 SER A O 1
ATOM 1126 N N . GLU A 1 154 ? 15.942 12.550 7.346 1.00 71.44 154 GLU A N 1
ATOM 1127 C CA . GLU A 1 154 ? 16.720 13.025 8.506 1.00 71.44 154 GLU A CA 1
ATOM 1128 C C . GLU A 1 154 ? 18.240 13.039 8.262 1.00 71.44 154 GLU A C 1
ATOM 1130 O O . GLU A 1 154 ? 18.968 13.782 8.918 1.00 71.44 154 GLU A O 1
ATOM 1135 N N . ARG A 1 155 ? 18.751 12.219 7.331 1.00 59.25 155 ARG A N 1
ATOM 1136 C CA . ARG A 1 155 ? 20.182 12.201 6.969 1.00 59.25 155 ARG A CA 1
ATOM 1137 C C . ARG A 1 155 ? 20.560 13.263 5.945 1.00 59.25 155 ARG A C 1
ATOM 1139 O O . ARG A 1 155 ? 21.746 13.538 5.799 1.00 59.25 155 ARG A O 1
ATOM 1146 N N . SER A 1 156 ? 19.589 13.878 5.278 1.00 54.81 156 SER A N 1
ATOM 1147 C CA . SER A 1 156 ? 19.833 14.939 4.297 1.00 54.81 156 SER A CA 1
ATOM 1148 C C . SER A 1 156 ? 20.075 16.316 4.929 1.00 54.81 156 SER A C 1
ATOM 1150 O O . SER A 1 156 ? 20.403 17.253 4.211 1.00 54.81 156 SER A O 1
ATOM 1152 N N . THR A 1 157 ? 19.976 16.449 6.258 1.00 56.12 157 THR A N 1
ATOM 1153 C CA . THR A 1 157 ? 20.193 17.712 6.992 1.00 56.12 157 THR A CA 1
ATOM 1154 C C . THR A 1 157 ? 21.523 17.789 7.756 1.00 56.12 157 THR A C 1
ATOM 1156 O O . THR A 1 157 ? 21.770 18.783 8.433 1.00 56.12 157 THR A O 1
ATOM 1159 N N . ALA A 1 158 ? 22.392 16.772 7.674 1.00 56.22 158 ALA A N 1
ATOM 1160 C CA . ALA A 1 158 ? 23.601 16.673 8.507 1.00 56.22 158 ALA A CA 1
ATOM 1161 C C . ALA A 1 158 ? 24.9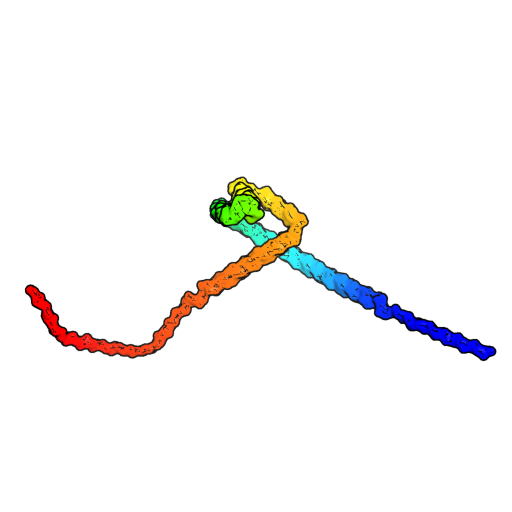26 17.092 7.832 1.00 56.22 158 ALA A C 1
ATOM 1163 O O . ALA A 1 158 ? 25.970 16.973 8.468 1.00 56.22 158 ALA A O 1
ATOM 1164 N N . ASP A 1 159 ? 24.908 17.621 6.605 1.00 57.22 159 ASP A N 1
ATOM 1165 C CA . ASP A 1 159 ? 26.122 18.085 5.913 1.00 57.22 159 ASP A CA 1
ATOM 1166 C C . ASP A 1 159 ? 25.955 19.516 5.377 1.00 57.22 159 ASP A C 1
ATOM 1168 O O . ASP A 1 159 ? 25.796 19.777 4.193 1.00 57.22 159 ASP A O 1
ATOM 1172 N N . VAL A 1 160 ? 25.906 20.460 6.315 1.00 57.50 160 VAL A N 1
ATOM 1173 C CA . VAL A 1 160 ? 26.398 21.839 6.143 1.00 57.50 160 VAL A CA 1
ATOM 1174 C C . VAL A 1 160 ? 27.031 22.249 7.471 1.00 57.50 160 VAL A C 1
ATOM 1176 O O . VAL A 1 160 ? 26.641 23.211 8.129 1.00 57.50 160 VAL A O 1
ATOM 1179 N N . ARG A 1 161 ? 28.009 21.458 7.926 1.00 52.94 161 ARG A N 1
ATOM 1180 C CA . ARG A 1 161 ? 28.927 21.900 8.974 1.00 52.94 161 ARG A CA 1
ATOM 1181 C C . ARG A 1 161 ? 29.998 22.725 8.276 1.00 52.94 161 ARG A C 1
ATOM 1183 O O . ARG A 1 161 ? 30.982 22.186 7.790 1.00 52.94 161 ARG A O 1
ATOM 1190 N N . PHE A 1 162 ? 29.764 24.031 8.183 1.00 56.94 162 PHE A N 1
ATOM 1191 C CA . PHE A 1 162 ? 30.809 24.976 7.815 1.00 56.94 162 PHE A CA 1
ATOM 1192 C C . PHE A 1 162 ? 31.881 24.891 8.909 1.00 56.94 162 PHE A C 1
ATOM 1194 O O . PHE A 1 162 ? 31.692 25.339 10.040 1.00 56.94 162 PHE A O 1
ATOM 1201 N N . GLU A 1 163 ? 32.949 24.172 8.594 1.00 56.16 163 GLU A N 1
ATOM 1202 C CA . GLU A 1 163 ? 34.162 24.076 9.384 1.00 56.16 163 GLU A CA 1
ATOM 1203 C C . GLU A 1 163 ? 34.751 25.487 9.478 1.00 56.16 163 GLU A C 1
ATOM 1205 O O . GLU A 1 163 ? 35.098 26.084 8.464 1.00 56.16 163 GLU A O 1
ATOM 1210 N N . SER A 1 164 ? 34.786 26.067 10.678 1.00 62.88 164 SER A N 1
ATOM 1211 C CA . SER A 1 164 ? 35.470 27.334 10.937 1.00 62.88 164 SER A CA 1
ATOM 1212 C C . SER A 1 164 ? 36.962 27.053 11.139 1.00 62.88 164 SER A C 1
ATOM 1214 O O . SER A 1 164 ? 37.307 26.491 12.183 1.00 62.88 164 SER A O 1
ATOM 1216 N N . PRO A 1 165 ? 37.875 27.468 10.239 1.00 60.25 165 PRO A N 1
ATOM 1217 C CA . PRO A 1 165 ? 39.295 27.470 10.538 1.00 60.25 165 PRO A CA 1
ATOM 1218 C C . PRO A 1 165 ? 39.577 28.713 11.382 1.00 60.25 165 PRO A C 1
ATOM 1220 O O . PRO A 1 165 ? 39.516 29.855 10.927 1.00 60.25 165 PRO A O 1
ATOM 1223 N N . THR A 1 166 ? 39.830 28.479 12.660 1.00 64.44 166 THR A N 1
ATOM 1224 C CA . THR A 1 166 ? 40.332 29.475 13.599 1.00 64.44 166 THR A CA 1
ATOM 1225 C C . THR A 1 166 ? 41.753 29.911 13.245 1.00 64.44 166 THR A C 1
ATOM 1227 O O . THR A 1 166 ? 42.594 29.076 12.934 1.00 64.44 166 THR A O 1
ATOM 1230 N N . ALA A 1 167 ? 42.014 31.198 13.486 1.00 54.78 167 ALA A N 1
ATOM 1231 C CA . ALA A 1 167 ? 43.305 31.786 13.849 1.00 54.78 167 ALA A CA 1
ATOM 1232 C C . ALA A 1 167 ? 44.386 31.957 12.758 1.00 54.78 167 ALA A C 1
ATOM 1234 O O . ALA A 1 167 ? 45.154 31.054 12.457 1.00 54.78 167 ALA A O 1
ATOM 1235 N N . GLY A 1 168 ? 44.591 33.227 12.385 1.00 52.81 168 GLY A N 1
ATOM 1236 C CA . GLY A 1 168 ? 45.860 33.886 12.712 1.00 52.81 168 GLY A CA 1
ATOM 1237 C C . GLY A 1 168 ? 46.753 34.340 11.551 1.00 52.81 168 GLY A C 1
ATOM 1238 O O . GLY A 1 168 ? 47.244 33.517 10.795 1.00 52.81 168 GLY A O 1
ATOM 1239 N N . VAL A 1 169 ? 47.108 35.640 11.610 1.00 53.84 169 VAL A N 1
ATOM 1240 C CA . VAL A 1 169 ? 48.385 36.248 11.150 1.00 53.84 169 VAL A CA 1
ATOM 1241 C C . VAL A 1 169 ? 48.505 36.420 9.618 1.00 53.84 169 VAL A C 1
ATOM 1243 O O . VAL A 1 169 ? 48.308 35.477 8.876 1.00 53.84 169 VAL A O 1
ATOM 1246 N N . SER A 1 170 ? 48.822 37.563 8.998 1.00 57.53 170 SER A N 1
ATOM 1247 C CA . SER A 1 170 ? 49.235 38.917 9.394 1.00 57.53 170 SER A CA 1
ATOM 1248 C C . SER A 1 170 ? 48.938 39.877 8.236 1.00 57.53 170 SER A C 1
ATOM 1250 O O . SER A 1 170 ? 49.133 39.534 7.072 1.00 57.53 170 SER A O 1
ATOM 1252 N N . ASN A 1 171 ? 48.549 41.101 8.575 1.00 66.44 171 ASN A N 1
ATOM 1253 C CA . ASN A 1 171 ? 48.501 42.241 7.671 1.00 66.44 171 ASN A CA 1
ATOM 1254 C C . ASN A 1 171 ? 49.942 42.756 7.466 1.00 66.44 171 ASN A C 1
ATOM 1256 O O . ASN A 1 171 ? 50.563 43.194 8.435 1.00 66.44 171 ASN A O 1
ATOM 1260 N N . THR A 1 172 ? 50.479 42.715 6.246 1.00 65.56 172 THR A N 1
ATOM 1261 C CA . THR A 1 172 ? 51.730 43.408 5.885 1.00 65.56 172 THR A CA 1
ATOM 1262 C C . THR A 1 172 ? 51.500 44.248 4.629 1.00 65.56 172 THR A C 1
ATOM 1264 O O . THR A 1 172 ? 51.203 43.688 3.572 1.00 65.56 172 THR A O 1
ATOM 1267 N N . PRO A 1 173 ? 51.631 45.585 4.706 1.00 57.78 173 PRO A N 1
ATOM 1268 C CA . PRO A 1 173 ? 51.579 46.439 3.532 1.00 57.78 173 PRO A CA 1
ATOM 1269 C C . PRO A 1 173 ? 52.910 46.306 2.787 1.00 57.78 173 PRO A C 1
ATOM 1271 O O . PRO A 1 173 ? 53.947 46.741 3.283 1.00 57.78 173 PRO A O 1
ATOM 1274 N N . TYR A 1 174 ? 52.896 45.701 1.601 1.00 57.78 174 TYR A N 1
ATOM 1275 C CA . TYR A 1 174 ? 54.028 45.788 0.683 1.00 57.78 174 TYR A CA 1
ATOM 1276 C C . TYR A 1 174 ? 53.772 46.885 -0.341 1.00 57.78 174 TYR A C 1
ATOM 1278 O O . TYR A 1 174 ? 53.232 46.668 -1.421 1.00 57.78 174 TYR A O 1
ATOM 1286 N N . ASP A 1 175 ? 54.205 48.077 0.052 1.00 57.31 175 ASP A N 1
ATOM 1287 C CA . ASP A 1 175 ? 54.818 49.033 -0.854 1.00 57.31 175 ASP A CA 1
ATOM 1288 C C . ASP A 1 175 ? 56.023 48.369 -1.548 1.00 57.31 175 ASP A C 1
ATOM 1290 O O . ASP A 1 175 ? 56.919 47.835 -0.882 1.00 57.31 175 ASP A O 1
ATOM 1294 N N . ARG A 1 176 ? 56.014 48.359 -2.885 1.00 55.84 176 ARG A N 1
ATOM 1295 C CA . ARG A 1 176 ? 57.215 48.226 -3.719 1.00 55.84 176 ARG A CA 1
ATOM 1296 C C . ARG A 1 176 ? 56.913 48.686 -5.148 1.00 55.84 176 ARG A C 1
ATOM 1298 O O . ARG A 1 176 ? 56.610 47.887 -6.032 1.00 55.84 176 ARG A O 1
ATOM 1305 N N . G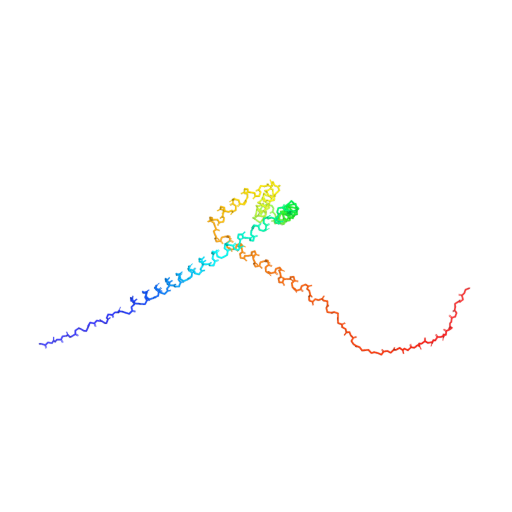LN A 1 177 ? 57.069 49.990 -5.381 1.00 57.16 177 GLN A N 1
ATOM 1306 C CA . GLN A 1 177 ? 57.707 50.483 -6.610 1.00 57.16 177 GLN A CA 1
ATOM 1307 C C . GLN A 1 177 ? 58.878 49.566 -6.980 1.00 57.16 177 GLN A C 1
ATOM 1309 O O . GLN A 1 177 ? 59.696 49.367 -6.094 1.00 57.16 177 GLN A O 1
ATOM 1314 N N . ILE A 1 178 ? 58.981 49.073 -8.225 1.00 54.12 178 ILE A N 1
ATOM 1315 C CA . ILE A 1 178 ? 60.160 49.221 -9.111 1.00 54.12 178 ILE A CA 1
ATOM 1316 C C . ILE A 1 178 ? 59.716 48.981 -10.570 1.00 54.12 178 ILE A C 1
ATOM 1318 O O . ILE A 1 178 ? 59.360 47.872 -10.956 1.00 54.12 178 ILE A O 1
ATOM 1322 N N . ASP A 1 179 ? 59.727 50.063 -11.345 1.00 55.97 179 ASP A N 1
ATOM 1323 C CA . ASP A 1 179 ? 60.335 50.205 -12.674 1.00 55.97 179 ASP A CA 1
ATOM 1324 C C . ASP A 1 179 ? 60.673 48.930 -13.489 1.00 55.97 179 ASP A C 1
ATOM 1326 O O . ASP A 1 179 ? 61.567 48.159 -13.132 1.00 55.97 179 ASP A O 1
ATOM 1330 N N . ARG A 1 180 ? 60.048 48.782 -14.669 1.00 55.16 180 ARG A N 1
ATOM 1331 C CA . ARG A 1 180 ? 60.774 48.472 -15.917 1.00 55.16 180 ARG A CA 1
ATOM 1332 C C . ARG A 1 180 ? 59.880 48.594 -17.151 1.00 55.16 180 ARG A C 1
ATOM 1334 O O . ARG A 1 180 ? 58.838 47.954 -17.253 1.00 55.16 180 ARG A O 1
ATOM 1341 N N . GLY A 1 181 ? 60.326 49.432 -18.082 1.00 50.53 181 GLY A N 1
ATOM 1342 C CA . GLY A 1 181 ? 59.596 49.829 -19.277 1.00 50.53 181 GLY A CA 1
ATOM 1343 C C . GLY A 1 181 ? 59.342 48.736 -20.313 1.00 50.53 181 GLY A C 1
ATOM 1344 O O . GLY A 1 181 ? 60.016 47.708 -20.369 1.00 50.53 181 GLY A O 1
ATOM 1345 N N . TYR A 1 182 ? 58.401 49.046 -21.202 1.00 57.56 182 TYR A N 1
ATOM 1346 C CA . TYR A 1 182 ? 58.292 48.422 -22.510 1.00 57.56 182 TYR A CA 1
ATOM 1347 C C . TYR A 1 182 ? 58.243 49.502 -23.589 1.00 57.56 182 TYR A C 1
ATOM 1349 O O . TYR A 1 182 ? 57.384 50.378 -23.608 1.00 57.56 182 TYR A O 1
ATOM 1357 N N . ARG A 1 183 ? 59.253 49.409 -24.448 1.00 60.66 183 ARG A N 1
ATOM 1358 C CA . ARG A 1 183 ? 59.437 50.061 -25.740 1.00 60.66 183 ARG A CA 1
ATOM 1359 C C . ARG A 1 183 ? 58.289 49.691 -26.683 1.00 60.66 183 ARG A C 1
ATOM 1361 O O . ARG A 1 183 ? 57.985 48.504 -26.801 1.00 60.66 183 ARG A O 1
ATOM 1368 N N . SER A 1 184 ? 57.786 50.658 -27.441 1.00 60.25 184 SER A N 1
ATOM 1369 C CA . SER A 1 184 ? 57.589 50.599 -28.901 1.00 60.25 184 SER A CA 1
ATOM 1370 C C . SER A 1 184 ? 57.357 52.012 -29.409 1.00 60.25 184 SER A C 1
ATOM 1372 O O . SER A 1 184 ? 56.525 52.709 -28.790 1.00 60.25 184 SER A O 1
#